Protein AF-A0A2N7VCA1-F1 (afdb_monomer)

InterPro domains:
  IPR002781 Transmembrane protein TauE-like, transmembrane domain [PF01925] (2-157)
  IPR051598 4-Toluene sulfonate uptake permease/Inactive protease-like domain-containing protein [PTHR43701] (15-161)

Structure (mmCIF, N/CA/C/O backbone):
data_AF-A0A2N7VCA1-F1
#
_entry.id   AF-A0A2N7VCA1-F1
#
loop_
_atom_site.group_PDB
_atom_site.id
_atom_site.type_symbol
_atom_site.label_atom_id
_atom_site.label_alt_id
_atom_site.label_comp_id
_atom_site.label_asym_id
_atom_site.label_entity_id
_atom_site.label_seq_id
_atom_site.pdbx_PDB_ins_code
_atom_site.Cartn_x
_atom_site.Cartn_y
_atom_site.Cartn_z
_atom_site.occupancy
_atom_site.B_iso_or_equiv
_atom_site.auth_seq_id
_atom_site.auth_comp_id
_atom_site.auth_asym_id
_atom_site.auth_atom_id
_atom_site.pdbx_PDB_model_num
ATOM 1 N N . GLY A 1 1 ? 11.027 -4.144 0.911 1.00 72.38 1 GLY A N 1
ATOM 2 C CA . GLY A 1 1 ? 10.748 -3.463 -0.365 1.00 72.38 1 GLY A CA 1
ATOM 3 C C . GLY A 1 1 ? 11.683 -3.977 -1.428 1.00 72.38 1 GLY A C 1
ATOM 4 O O . GLY A 1 1 ? 11.327 -4.922 -2.113 1.00 72.38 1 GLY A O 1
ATOM 5 N N . ALA A 1 2 ? 12.899 -3.428 -1.487 1.00 77.00 2 ALA A N 1
ATOM 6 C CA . ALA A 1 2 ? 13.927 -3.801 -2.465 1.00 77.00 2 ALA A CA 1
ATOM 7 C C . ALA A 1 2 ? 14.123 -5.321 -2.619 1.00 77.00 2 ALA A C 1
ATOM 9 O O . ALA A 1 2 ? 14.049 -5.820 -3.732 1.00 77.00 2 ALA A O 1
ATOM 10 N N . LEU A 1 3 ? 14.248 -6.066 -1.514 1.00 82.69 3 LEU A N 1
ATOM 11 C CA . LEU A 1 3 ? 14.367 -7.533 -1.550 1.00 82.69 3 LEU A CA 1
ATOM 12 C C . LEU A 1 3 ? 13.202 -8.225 -2.278 1.00 82.69 3 LEU A C 1
ATOM 14 O O . LEU A 1 3 ? 13.429 -9.149 -3.045 1.00 82.69 3 LEU A O 1
ATOM 18 N N . GLY A 1 4 ? 11.966 -7.764 -2.072 1.00 80.06 4 GLY A N 1
ATOM 19 C CA . GLY A 1 4 ? 10.796 -8.304 -2.767 1.00 80.06 4 GLY A CA 1
ATOM 20 C C . GLY A 1 4 ? 10.788 -7.971 -4.257 1.00 80.06 4 GLY A C 1
ATOM 21 O O . GLY A 1 4 ? 10.447 -8.824 -5.066 1.00 80.06 4 GLY A O 1
ATOM 22 N N . GLY A 1 5 ? 11.224 -6.761 -4.621 1.00 79.12 5 GLY A N 1
ATOM 23 C CA . GLY A 1 5 ? 11.362 -6.357 -6.023 1.00 79.12 5 GLY A CA 1
ATOM 24 C C . GLY A 1 5 ? 12.449 -7.148 -6.751 1.00 79.12 5 GLY A C 1
ATOM 25 O O . GLY A 1 5 ? 12.223 -7.634 -7.852 1.00 79.12 5 GLY A O 1
ATOM 26 N N . VAL A 1 6 ? 13.601 -7.361 -6.107 1.00 82.19 6 VAL A N 1
ATOM 27 C CA . VAL A 1 6 ? 14.662 -8.241 -6.626 1.00 82.19 6 VAL A CA 1
ATOM 28 C C . VAL A 1 6 ? 14.147 -9.671 -6.771 1.00 82.19 6 VAL A C 1
ATOM 30 O O . VAL A 1 6 ? 14.371 -10.296 -7.802 1.00 82.19 6 VAL A O 1
ATOM 33 N N . LEU A 1 7 ? 13.404 -10.179 -5.784 1.00 82.44 7 LEU A N 1
ATOM 34 C CA . LEU A 1 7 ? 12.819 -11.514 -5.855 1.00 82.44 7 LEU A CA 1
ATOM 35 C C . LEU A 1 7 ? 11.852 -11.646 -7.040 1.00 82.44 7 LEU A C 1
ATOM 37 O O . LEU A 1 7 ? 11.864 -12.678 -7.702 1.00 82.44 7 LEU A O 1
ATOM 41 N N . LEU A 1 8 ? 11.064 -10.611 -7.353 1.00 79.50 8 LEU A N 1
ATOM 42 C CA . LEU A 1 8 ? 10.207 -10.602 -8.541 1.00 79.50 8 LEU A CA 1
ATOM 43 C C . LEU A 1 8 ? 11.032 -10.657 -9.832 1.00 79.50 8 LEU A C 1
ATOM 45 O O . LEU A 1 8 ? 10.692 -11.435 -10.714 1.00 79.50 8 LEU A O 1
ATOM 49 N N . LEU A 1 9 ? 12.124 -9.892 -9.930 1.00 79.69 9 LEU A N 1
ATOM 50 C CA . LEU A 1 9 ? 12.990 -9.883 -11.119 1.00 79.69 9 LEU A CA 1
ATOM 51 C C . LEU 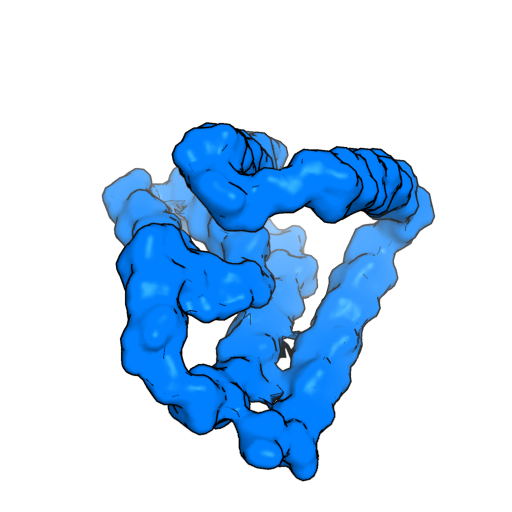A 1 9 ? 13.694 -11.225 -11.360 1.00 79.69 9 LEU A C 1
ATOM 53 O O . LEU A 1 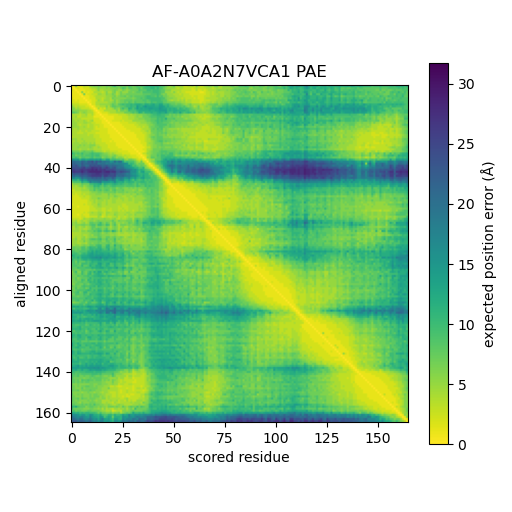9 ? 13.950 -11.588 -12.503 1.00 79.69 9 LEU A O 1
ATOM 57 N N . VAL A 1 10 ? 14.009 -11.956 -10.289 1.00 85.88 10 VAL A N 1
ATOM 58 C CA . VAL A 1 10 ? 14.659 -13.274 -10.361 1.00 85.88 10 VAL A CA 1
ATOM 59 C C . VAL A 1 10 ? 13.632 -14.408 -10.512 1.00 85.88 10 VAL A C 1
ATOM 61 O O . VAL A 1 10 ? 13.983 -15.503 -10.948 1.00 85.88 10 VAL A O 1
ATOM 64 N N . THR A 1 11 ? 12.355 -14.175 -10.185 1.00 84.00 11 THR A N 1
ATOM 65 C CA . THR A 1 11 ? 11.309 -15.198 -10.320 1.00 84.00 11 THR A CA 1
ATOM 66 C C . THR A 1 11 ? 10.912 -15.367 -11.792 1.00 84.00 11 THR A C 1
ATOM 68 O O . THR A 1 11 ? 10.490 -14.395 -12.419 1.00 84.00 11 THR A O 1
ATOM 71 N N . PRO A 1 12 ? 10.942 -16.593 -12.349 1.00 86.75 12 PRO A N 1
ATOM 72 C CA . PRO A 1 12 ? 10.435 -16.846 -13.694 1.00 86.75 12 PRO A CA 1
ATOM 73 C C . PRO A 1 12 ? 8.967 -16.429 -13.836 1.00 86.75 12 PRO A C 1
ATOM 75 O O . PRO A 1 12 ? 8.147 -16.708 -12.957 1.00 86.75 12 PRO A O 1
ATOM 78 N N . SER A 1 13 ? 8.608 -15.827 -14.971 1.00 79.62 13 SER A N 1
ATOM 79 C CA . SER A 1 13 ? 7.245 -15.344 -15.247 1.00 79.62 13 SER A CA 1
ATOM 80 C C . SER A 1 13 ? 6.170 -16.424 -15.066 1.00 79.62 13 SER A C 1
ATOM 82 O O . SER A 1 13 ? 5.093 -16.136 -14.550 1.00 79.62 13 SER A O 1
ATOM 84 N N . SER A 1 14 ? 6.479 -17.680 -15.396 1.00 79.06 14 SER A N 1
ATOM 85 C CA . SER A 1 14 ? 5.593 -18.837 -15.205 1.00 79.06 14 SER A CA 1
ATOM 86 C C . SER A 1 14 ? 5.345 -19.183 -13.732 1.00 79.06 14 SER A C 1
ATOM 88 O O . SER A 1 14 ? 4.235 -19.562 -13.356 1.00 79.06 14 SER A O 1
ATOM 90 N N . VAL A 1 15 ? 6.360 -19.032 -12.877 1.00 83.38 15 VAL A N 1
ATOM 91 C CA . VAL A 1 15 ? 6.244 -19.242 -11.426 1.00 83.38 15 VAL A CA 1
ATOM 92 C C . VAL A 1 15 ? 5.451 -18.098 -10.805 1.00 83.38 15 VAL A C 1
ATOM 94 O O . VAL A 1 15 ? 4.528 -18.347 -10.032 1.00 83.38 15 VAL A O 1
ATOM 97 N N . PHE A 1 16 ? 5.743 -16.855 -11.198 1.00 80.81 16 PHE A N 1
ATOM 98 C CA . PHE A 1 16 ? 4.980 -15.690 -10.761 1.00 80.81 16 PHE A CA 1
ATOM 99 C C . PHE A 1 16 ? 3.500 -15.826 -11.136 1.00 80.81 16 PHE A C 1
ATOM 101 O O . PHE A 1 16 ? 2.640 -15.717 -10.267 1.00 80.81 16 PHE A O 1
ATOM 108 N N . ALA A 1 17 ? 3.192 -16.169 -12.389 1.00 80.44 17 ALA A N 1
ATOM 109 C CA . ALA A 1 17 ? 1.820 -16.340 -12.856 1.00 80.44 17 ALA A CA 1
ATOM 110 C C . ALA A 1 17 ? 1.036 -17.402 -12.064 1.00 80.44 17 ALA A C 1
ATOM 112 O O . ALA A 1 17 ? -0.139 -17.195 -11.765 1.00 80.44 17 ALA A O 1
ATOM 113 N N . ARG A 1 18 ? 1.685 -18.500 -11.648 1.00 83.50 18 ARG A N 1
ATOM 114 C CA . ARG A 1 18 ? 1.074 -19.510 -10.760 1.00 83.50 18 ARG A CA 1
ATOM 115 C C . ARG A 1 18 ? 0.864 -19.011 -9.331 1.00 83.50 18 ARG A C 1
ATOM 117 O O . ARG A 1 18 ? -0.074 -19.452 -8.672 1.00 83.50 18 ARG A O 1
ATOM 124 N N . LEU A 1 19 ? 1.717 -18.110 -8.841 1.00 82.75 19 LEU A N 1
ATOM 125 C CA . LEU A 1 19 ? 1.614 -17.529 -7.499 1.00 82.75 19 LEU A CA 1
ATOM 126 C C . LEU A 1 19 ? 0.580 -16.401 -7.415 1.00 82.75 19 LEU A C 1
ATOM 128 O O . LEU A 1 19 ? -0.041 -16.228 -6.367 1.00 82.75 19 LEU A O 1
ATOM 132 N N . VAL A 1 20 ? 0.356 -15.654 -8.499 1.00 82.06 20 VAL A N 1
ATOM 133 C CA . VAL A 1 20 ? -0.581 -14.518 -8.548 1.00 82.06 20 VAL A CA 1
ATOM 134 C C . VAL A 1 20 ? -1.984 -14.864 -8.012 1.00 82.06 20 VAL A C 1
ATOM 136 O O . VAL A 1 20 ? -2.442 -14.129 -7.137 1.00 82.06 20 VAL A O 1
ATOM 139 N N . PRO A 1 21 ? -2.666 -15.958 -8.417 1.00 82.94 21 PRO A N 1
ATOM 140 C CA . PRO A 1 21 ? -3.981 -16.304 -7.867 1.00 82.94 21 PRO A CA 1
ATOM 141 C C . PRO A 1 21 ? -3.980 -16.445 -6.337 1.00 82.94 21 PRO A C 1
ATOM 143 O O . PRO A 1 21 ? -4.877 -15.931 -5.664 1.00 82.94 21 PRO A O 1
ATOM 146 N N . TRP A 1 22 ? -2.948 -17.088 -5.781 1.00 86.50 22 TRP A N 1
ATOM 147 C CA . TRP A 1 22 ? -2.779 -17.269 -4.337 1.00 86.50 22 TRP A CA 1
ATOM 148 C C . TRP A 1 22 ? -2.503 -15.949 -3.618 1.00 86.50 22 TRP A C 1
ATOM 150 O O . TRP A 1 22 ? -3.053 -15.703 -2.546 1.00 86.50 22 TRP A O 1
ATOM 160 N N . LEU A 1 23 ? -1.702 -15.071 -4.224 1.00 84.50 23 LEU A N 1
ATOM 161 C CA . LEU A 1 23 ? -1.401 -13.744 -3.687 1.00 84.50 23 LEU A CA 1
ATOM 162 C C . LEU A 1 23 ? -2.640 -12.839 -3.688 1.00 84.50 23 LEU A C 1
ATOM 164 O O . LEU A 1 23 ? -2.907 -12.169 -2.690 1.00 84.50 23 LEU A O 1
ATOM 168 N N . VAL A 1 24 ? -3.439 -12.862 -4.762 1.00 84.12 24 VAL A N 1
ATOM 169 C CA . VAL A 1 24 ? -4.716 -12.131 -4.840 1.00 84.12 24 VAL A CA 1
ATOM 170 C C . VAL A 1 24 ? -5.696 -12.661 -3.797 1.00 84.12 24 VAL A C 1
ATOM 172 O O . VAL A 1 24 ? -6.320 -11.865 -3.092 1.00 84.12 24 VAL A O 1
ATOM 175 N N . LEU A 1 25 ? -5.813 -13.986 -3.657 1.00 86.25 25 LEU A N 1
ATOM 176 C CA . LEU A 1 25 ? -6.673 -14.606 -2.649 1.00 86.25 25 LEU A CA 1
ATOM 177 C C . LEU A 1 25 ? -6.259 -14.180 -1.237 1.00 86.25 25 LEU A C 1
ATOM 179 O O . LEU A 1 25 ? -7.099 -13.724 -0.464 1.00 86.25 25 LEU A O 1
ATOM 183 N N . PHE A 1 26 ? -4.965 -14.268 -0.919 1.00 86.31 26 PHE A N 1
ATOM 184 C CA . PHE A 1 26 ? -4.424 -13.849 0.371 1.00 86.31 26 PHE A CA 1
ATOM 185 C C . PHE A 1 26 ? -4.707 -12.367 0.649 1.00 86.31 26 PHE A C 1
ATOM 187 O O . PHE A 1 26 ? -5.263 -12.026 1.695 1.00 86.31 26 PHE A O 1
ATOM 194 N N . ALA A 1 27 ? -4.399 -11.484 -0.306 1.00 81.50 27 ALA A N 1
ATOM 195 C CA . ALA A 1 27 ? -4.658 -10.052 -0.195 1.00 81.50 27 ALA A CA 1
ATOM 196 C C . ALA A 1 27 ? -6.147 -9.753 0.046 1.00 81.50 27 ALA A C 1
ATOM 198 O O . ALA A 1 27 ? -6.488 -8.935 0.903 1.00 81.50 27 ALA A O 1
ATOM 199 N N . THR A 1 28 ? -7.029 -10.437 -0.687 1.00 84.25 28 THR A N 1
ATOM 200 C CA . THR A 1 28 ? -8.485 -10.275 -0.598 1.00 84.25 28 THR A CA 1
ATOM 201 C C . THR A 1 28 ? -9.017 -10.769 0.742 1.00 84.25 28 THR A C 1
ATOM 203 O O . THR A 1 28 ? -9.790 -10.062 1.386 1.00 84.25 28 THR A O 1
ATOM 206 N N . ALA A 1 29 ? -8.568 -11.938 1.202 1.00 86.12 29 ALA A N 1
ATOM 207 C CA . ALA A 1 29 ? -8.967 -12.514 2.482 1.00 86.12 29 ALA A CA 1
ATOM 208 C C . ALA A 1 29 ? -8.550 -11.616 3.654 1.00 86.12 29 ALA A C 1
ATOM 210 O O . ALA A 1 29 ? -9.375 -11.279 4.505 1.00 86.12 29 ALA A O 1
ATOM 211 N N . VAL A 1 30 ? -7.297 -11.152 3.662 1.00 80.31 30 VAL A N 1
ATOM 212 C CA . VAL A 1 30 ? -6.798 -10.220 4.681 1.00 80.31 30 VAL A CA 1
ATOM 213 C C . VAL A 1 30 ? -7.567 -8.902 4.646 1.00 80.31 30 VAL A C 1
ATOM 215 O O . VAL A 1 30 ? -7.941 -8.376 5.698 1.00 80.31 30 VAL A O 1
ATOM 218 N N . PHE A 1 31 ? -7.824 -8.356 3.455 1.00 79.56 31 PHE A N 1
ATOM 219 C CA . PHE A 1 31 ? -8.584 -7.119 3.315 1.00 79.56 31 PHE A CA 1
ATOM 220 C C . PHE A 1 31 ? -10.019 -7.265 3.833 1.00 79.56 31 PHE A C 1
ATOM 222 O O . PHE A 1 31 ? -10.484 -6.405 4.587 1.00 79.56 31 PHE A O 1
ATOM 229 N N . ALA A 1 32 ? -10.707 -8.348 3.466 1.00 82.69 32 ALA A N 1
ATOM 230 C CA . ALA A 1 32 ? -12.056 -8.644 3.929 1.00 82.69 32 ALA A CA 1
ATOM 231 C C . ALA A 1 32 ? -12.084 -8.787 5.458 1.00 82.69 32 ALA A C 1
ATOM 233 O O . ALA A 1 32 ? -12.881 -8.129 6.130 1.00 82.69 32 ALA A O 1
ATOM 234 N N . TRP A 1 33 ? -11.150 -9.555 6.022 1.00 81.31 33 TRP A N 1
ATOM 235 C CA . TRP A 1 33 ? -11.027 -9.737 7.466 1.00 81.31 33 TRP A CA 1
ATOM 236 C C . TRP A 1 33 ? -10.786 -8.412 8.202 1.00 81.31 33 TRP A C 1
ATOM 238 O O . TRP A 1 33 ? -11.512 -8.058 9.134 1.00 81.31 33 TRP A O 1
ATOM 248 N N . GLY A 1 34 ? -9.803 -7.626 7.756 1.00 71.06 34 GLY A N 1
ATOM 249 C CA . GLY A 1 34 ? -9.486 -6.325 8.347 1.00 71.06 34 GLY A CA 1
ATOM 250 C C . GLY A 1 34 ? -10.630 -5.313 8.226 1.00 71.06 34 GLY A C 1
ATOM 251 O O . GLY A 1 34 ? -10.830 -4.493 9.123 1.00 71.06 34 GLY A O 1
ATOM 252 N N . SER A 1 35 ? -11.404 -5.388 7.142 1.00 71.94 35 SER A N 1
ATOM 253 C CA . SER A 1 35 ? -12.517 -4.479 6.875 1.00 71.94 35 SER A CA 1
ATOM 254 C C . SER A 1 35 ? -13.770 -4.819 7.678 1.00 71.94 35 SER A C 1
ATOM 256 O O . SER A 1 35 ? -14.402 -3.912 8.217 1.00 71.94 35 SER A O 1
ATOM 258 N N . PHE A 1 36 ? -14.154 -6.089 7.769 1.00 74.31 36 PHE A N 1
ATOM 259 C CA . PHE A 1 36 ? -15.438 -6.470 8.364 1.00 74.31 36 PHE A CA 1
ATOM 260 C C . PHE A 1 36 ? -15.314 -6.977 9.802 1.00 74.31 36 PHE A C 1
ATOM 262 O O . PHE A 1 36 ? -16.164 -6.650 10.622 1.00 74.31 36 PHE A O 1
ATOM 269 N N . VAL A 1 37 ? -14.243 -7.703 10.135 1.00 68.06 37 VAL A N 1
ATOM 270 C CA . VAL A 1 37 ? -14.067 -8.318 11.462 1.00 68.06 37 VAL A CA 1
ATOM 271 C C . VAL A 1 37 ? -13.329 -7.365 12.396 1.00 68.06 37 VAL A C 1
ATOM 273 O O . VAL A 1 37 ? -13.817 -6.988 13.458 1.00 68.06 37 VAL A O 1
ATOM 276 N N . ARG A 1 38 ? -12.160 -6.881 11.970 1.00 61.59 38 ARG A N 1
ATOM 277 C CA . ARG A 1 38 ? -11.269 -6.111 12.849 1.00 61.59 38 ARG A CA 1
ATOM 278 C C . ARG A 1 38 ? -11.687 -4.656 13.061 1.00 61.59 38 ARG A C 1
ATOM 280 O O . ARG A 1 38 ? -11.097 -3.966 13.878 1.00 61.59 38 ARG A O 1
ATOM 287 N N . ARG A 1 39 ? -12.691 -4.163 12.332 1.00 56.41 39 ARG A N 1
ATOM 288 C CA . ARG A 1 39 ? -13.298 -2.856 12.623 1.00 56.41 39 ARG A CA 1
ATOM 289 C C . ARG A 1 39 ? -14.406 -2.937 13.675 1.00 56.41 39 ARG A C 1
ATOM 291 O O . ARG A 1 39 ? -14.756 -1.909 14.237 1.00 56.41 39 ARG A O 1
ATOM 298 N N . ALA A 1 40 ? -14.925 -4.138 13.948 1.00 48.91 40 ALA A N 1
ATOM 299 C CA . ALA A 1 40 ? -15.844 -4.389 15.057 1.00 48.91 40 ALA A CA 1
ATOM 300 C C . ALA A 1 40 ? -15.100 -4.600 16.388 1.00 48.91 40 ALA A C 1
ATOM 302 O O . ALA A 1 40 ? -15.641 -4.312 17.449 1.00 48.91 40 ALA A O 1
ATOM 303 N N . GLN A 1 41 ? -13.846 -5.059 16.331 1.00 50.44 41 GLN A N 1
ATOM 304 C CA . GLN A 1 41 ? -12.956 -5.170 17.483 1.00 50.44 41 GLN A CA 1
ATOM 305 C C . GLN A 1 41 ? -11.799 -4.180 17.341 1.00 50.44 41 GLN A C 1
ATOM 307 O O . GLN A 1 41 ? -10.812 -4.472 16.668 1.00 50.44 41 GLN A O 1
ATOM 312 N N . GLU 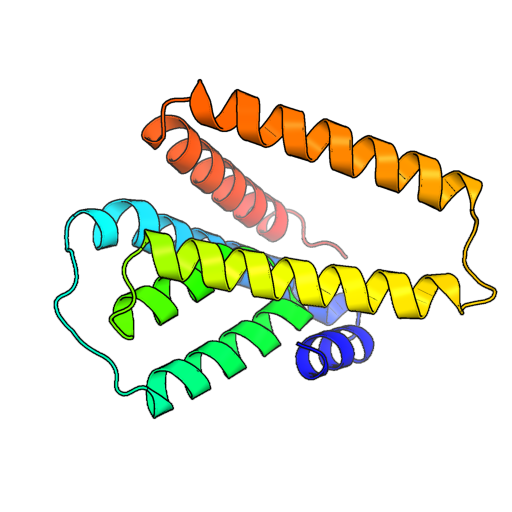A 1 42 ? -11.884 -3.025 18.004 1.00 54.69 42 GLU A N 1
ATOM 313 C CA . GLU A 1 42 ? -10.684 -2.259 18.355 1.00 54.69 42 GLU A CA 1
ATOM 314 C C . GLU A 1 42 ? -9.799 -3.162 19.227 1.00 54.69 42 GLU A C 1
ATOM 316 O O . GLU A 1 42 ? -10.005 -3.310 20.432 1.00 54.69 42 GLU A O 1
ATOM 321 N N . ALA A 1 43 ? -8.883 -3.885 18.584 1.00 52.59 43 ALA A N 1
ATOM 322 C CA . ALA A 1 43 ? -8.064 -4.889 19.235 1.00 52.59 43 ALA A CA 1
ATOM 323 C C . ALA A 1 43 ? -7.100 -4.200 20.207 1.00 52.59 43 ALA A C 1
ATOM 325 O O . ALA A 1 43 ? -6.107 -3.604 19.798 1.00 52.59 43 ALA A O 1
ATOM 326 N N . LYS A 1 44 ? -7.394 -4.320 21.506 1.00 53.78 44 LYS A N 1
ATOM 327 C CA . LYS A 1 44 ? -6.589 -3.846 22.647 1.00 53.78 44 LYS A CA 1
ATOM 328 C C . LYS A 1 44 ? -5.274 -4.625 22.844 1.00 53.78 44 LYS A C 1
ATOM 330 O O . LYS A 1 44 ? -4.716 -4.642 23.936 1.00 53.78 44 LYS A O 1
ATOM 335 N N . THR A 1 45 ? -4.789 -5.319 21.818 1.00 57.50 45 THR A N 1
ATOM 336 C CA . THR A 1 45 ? -3.545 -6.091 21.867 1.00 57.50 45 THR A CA 1
ATOM 337 C C . THR A 1 45 ? -2.415 -5.252 21.295 1.00 57.50 45 THR A C 1
ATOM 339 O O . THR A 1 45 ? -2.334 -5.067 20.081 1.00 57.50 45 THR A O 1
ATOM 342 N N . HIS A 1 46 ? -1.554 -4.753 22.178 1.00 65.19 46 HIS A N 1
ATOM 343 C CA . HIS A 1 46 ? -0.363 -3.998 21.812 1.00 65.19 46 HIS A CA 1
ATOM 344 C C . HIS A 1 46 ? 0.781 -4.965 21.487 1.00 65.19 46 HIS A C 1
ATOM 346 O O . HIS A 1 46 ? 1.276 -5.679 22.357 1.00 65.19 46 HIS A O 1
ATOM 352 N N . LEU A 1 47 ? 1.204 -4.997 20.225 1.00 68.75 47 LEU A N 1
ATOM 353 C CA . LEU A 1 47 ? 2.458 -5.626 19.822 1.00 68.75 47 LEU A CA 1
ATOM 354 C C . LEU A 1 47 ? 3.632 -4.772 20.311 1.00 68.75 47 LEU A C 1
ATOM 356 O O . LEU A 1 47 ? 3.594 -3.545 20.228 1.00 68.75 47 LEU A O 1
ATOM 360 N N . SER A 1 48 ? 4.705 -5.426 20.756 1.00 80.12 48 SER A N 1
ATOM 361 C CA . SER A 1 48 ? 5.970 -4.739 21.031 1.00 80.12 48 S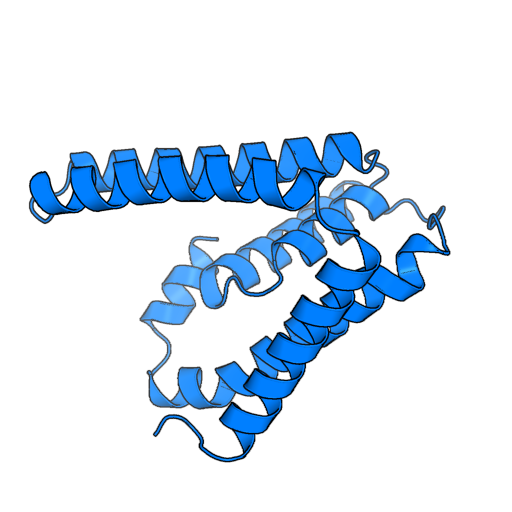ER A CA 1
ATOM 362 C C . SER A 1 48 ? 6.492 -4.044 19.757 1.00 80.12 48 SER A C 1
ATOM 364 O O . SER A 1 48 ? 6.386 -4.629 18.671 1.00 80.12 48 SER A O 1
ATOM 366 N N . PRO A 1 49 ? 7.103 -2.843 19.853 1.00 77.94 49 PRO A N 1
ATOM 367 C CA . PRO A 1 49 ? 7.657 -2.120 18.705 1.00 77.94 49 PRO A CA 1
ATOM 368 C C . PRO A 1 49 ? 8.615 -2.953 17.843 1.00 77.94 49 PRO A C 1
ATOM 370 O O . PRO A 1 49 ? 8.610 -2.823 16.621 1.00 77.94 49 PRO A O 1
ATOM 373 N N . ALA A 1 50 ? 9.390 -3.854 18.456 1.00 83.12 50 ALA A N 1
ATOM 374 C CA . ALA A 1 50 ? 10.299 -4.748 17.738 1.00 83.12 50 ALA A CA 1
ATOM 375 C C . ALA A 1 50 ? 9.545 -5.752 16.849 1.00 83.12 50 ALA A C 1
ATOM 377 O O . ALA A 1 50 ? 9.902 -5.961 15.690 1.00 83.12 50 ALA A O 1
ATOM 378 N N . VAL A 1 51 ? 8.452 -6.325 17.364 1.00 84.50 51 VAL A N 1
ATOM 379 C CA . VAL A 1 51 ? 7.594 -7.247 16.606 1.00 84.50 51 VAL A CA 1
ATOM 380 C C . VAL A 1 51 ? 6.869 -6.494 15.495 1.00 84.50 51 VAL A C 1
ATOM 382 O O . VAL A 1 51 ? 6.805 -6.973 14.368 1.00 84.50 51 VAL A O 1
ATOM 385 N N . ALA A 1 52 ? 6.382 -5.284 15.774 1.00 80.62 52 ALA A N 1
ATOM 386 C CA . ALA A 1 52 ? 5.756 -4.434 14.768 1.00 80.62 52 ALA A CA 1
ATOM 387 C C . ALA A 1 52 ? 6.721 -4.067 13.629 1.00 80.62 52 ALA A C 1
ATOM 389 O O . ALA A 1 52 ? 6.341 -4.151 12.463 1.00 80.62 52 ALA A O 1
ATOM 390 N N . ALA A 1 53 ? 7.971 -3.715 13.946 1.00 82.38 53 ALA A N 1
ATOM 391 C CA . ALA A 1 53 ? 9.004 -3.426 12.955 1.00 82.38 53 ALA A CA 1
ATOM 392 C C . ALA A 1 53 ? 9.335 -4.658 12.101 1.00 82.38 53 ALA A C 1
ATOM 394 O O . ALA A 1 53 ? 9.424 -4.552 10.878 1.00 82.38 53 ALA A O 1
ATOM 395 N N . PHE A 1 54 ? 9.445 -5.834 12.723 1.00 87.62 54 PHE A N 1
ATOM 396 C CA . PHE A 1 54 ? 9.671 -7.091 12.013 1.00 87.62 54 PHE A CA 1
ATOM 397 C C . PHE A 1 54 ? 8.503 -7.453 11.082 1.00 87.62 54 PHE A C 1
ATOM 399 O O . PHE A 1 54 ? 8.706 -7.755 9.907 1.00 87.62 54 PHE A O 1
ATOM 406 N N . VAL A 1 55 ? 7.262 -7.343 11.562 1.00 86.19 55 VAL A N 1
ATOM 407 C CA . VAL A 1 55 ? 6.061 -7.560 10.741 1.00 86.19 55 VAL A CA 1
ATOM 408 C C . VAL A 1 55 ? 6.009 -6.555 9.588 1.00 86.19 55 VAL A C 1
ATOM 410 O O . VAL A 1 55 ? 5.759 -6.939 8.448 1.00 86.19 55 VAL A O 1
ATOM 413 N N . GLN A 1 56 ? 6.314 -5.281 9.842 1.00 84.69 56 GLN A N 1
ATOM 414 C CA . GLN A 1 56 ? 6.365 -4.249 8.808 1.00 84.69 56 GLN A CA 1
ATOM 415 C C . GLN A 1 56 ? 7.461 -4.524 7.768 1.00 84.69 56 GLN A C 1
ATOM 417 O O . GLN A 1 56 ? 7.256 -4.272 6.579 1.00 84.69 56 GLN A O 1
ATOM 422 N N . PHE A 1 57 ? 8.600 -5.081 8.184 1.00 85.88 57 PHE A N 1
ATOM 423 C CA . PHE A 1 57 ? 9.663 -5.519 7.285 1.00 85.88 57 PHE A CA 1
ATOM 424 C C . PHE A 1 57 ? 9.191 -6.645 6.352 1.00 85.88 57 PHE A C 1
ATOM 426 O O . PHE A 1 57 ? 9.366 -6.539 5.135 1.00 85.88 57 PHE A O 1
ATOM 433 N N . LEU A 1 58 ? 8.509 -7.667 6.883 1.00 87.31 58 LEU A N 1
ATOM 434 C CA . LEU A 1 58 ? 7.917 -8.741 6.074 1.00 87.31 58 LEU A CA 1
ATOM 435 C C . LEU A 1 58 ? 6.853 -8.209 5.103 1.00 87.31 58 LEU A C 1
ATOM 437 O O . LEU A 1 58 ? 6.875 -8.540 3.916 1.00 87.31 58 LEU A O 1
ATOM 441 N N . ILE A 1 59 ? 5.974 -7.318 5.574 1.00 85.50 59 ILE A N 1
ATOM 442 C CA . ILE A 1 59 ? 4.970 -6.648 4.734 1.00 85.50 59 ILE A CA 1
ATOM 443 C C . 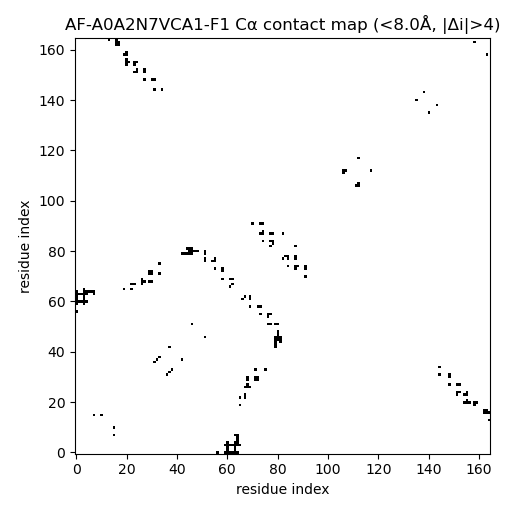ILE A 1 59 ? 5.649 -5.853 3.616 1.00 85.50 59 ILE A C 1
ATOM 445 O O . ILE A 1 59 ? 5.173 -5.860 2.483 1.00 85.50 59 ILE A O 1
ATOM 449 N N . ALA A 1 60 ? 6.780 -5.201 3.890 1.00 84.50 60 ALA A N 1
ATOM 450 C CA . ALA A 1 60 ? 7.530 -4.473 2.878 1.00 84.50 60 ALA A CA 1
ATOM 451 C C . ALA A 1 60 ? 8.191 -5.403 1.844 1.00 84.50 60 ALA A C 1
ATOM 453 O O . ALA A 1 60 ? 8.369 -4.984 0.700 1.00 84.50 60 ALA A O 1
ATOM 454 N N . ILE A 1 61 ? 8.610 -6.622 2.205 1.00 84.50 61 ILE A N 1
ATOM 455 C CA . ILE A 1 61 ? 9.101 -7.624 1.237 1.00 84.50 61 ILE A CA 1
ATOM 456 C C . ILE A 1 61 ? 7.946 -8.082 0.346 1.00 84.50 61 ILE A C 1
ATOM 458 O O . ILE A 1 61 ? 8.036 -7.936 -0.869 1.00 84.50 61 ILE A O 1
ATOM 462 N N . TYR A 1 62 ? 6.837 -8.525 0.940 1.00 85.38 62 TYR A N 1
ATOM 463 C CA . TYR A 1 62 ? 5.615 -8.883 0.210 1.00 85.38 62 TYR A CA 1
ATOM 464 C C . TYR A 1 62 ? 5.146 -7.750 -0.719 1.00 85.38 62 TYR A C 1
ATOM 466 O O . TYR A 1 62 ? 4.810 -7.963 -1.881 1.00 85.38 62 TYR A O 1
ATOM 474 N N . GLY A 1 63 ? 5.195 -6.517 -0.220 1.00 82.44 63 GLY A N 1
ATOM 475 C CA . GLY A 1 63 ? 4.874 -5.305 -0.954 1.00 82.44 63 GLY A CA 1
ATOM 476 C C . GLY A 1 63 ? 5.742 -5.055 -2.176 1.00 82.44 63 GLY A C 1
ATOM 477 O O . GLY A 1 63 ? 5.232 -4.627 -3.203 1.00 82.44 63 GLY A O 1
ATOM 478 N N . GLY A 1 64 ? 7.041 -5.328 -2.059 1.00 79.00 64 GLY A N 1
ATOM 479 C CA . GLY A 1 64 ? 7.969 -5.231 -3.183 1.00 79.00 64 GLY A CA 1
ATOM 480 C C . GLY A 1 64 ? 7.784 -6.342 -4.215 1.00 79.00 64 GLY A C 1
ATOM 481 O O . GLY A 1 64 ? 8.103 -6.125 -5.375 1.00 79.00 64 GLY A O 1
ATOM 482 N N . TYR A 1 65 ? 7.276 -7.506 -3.799 1.00 81.38 65 TYR A N 1
ATOM 483 C CA . TYR A 1 65 ? 7.046 -8.651 -4.680 1.00 81.38 65 TYR A CA 1
ATOM 484 C C . TYR A 1 65 ? 5.694 -8.591 -5.406 1.00 81.38 65 TYR A C 1
ATOM 486 O O . TYR A 1 65 ? 5.629 -8.840 -6.597 1.00 81.38 65 TYR A O 1
ATOM 494 N N . PHE A 1 66 ? 4.599 -8.273 -4.711 1.00 80.56 66 PHE A N 1
ATOM 495 C CA . PHE A 1 66 ? 3.246 -8.312 -5.287 1.00 80.56 66 PHE A CA 1
ATOM 496 C C . PHE A 1 66 ? 2.479 -6.995 -5.144 1.00 80.56 66 PHE A C 1
ATOM 498 O O . PHE A 1 66 ? 1.712 -6.616 -6.024 1.00 80.56 66 PHE A O 1
ATOM 505 N N . GLY A 1 67 ? 2.639 -6.29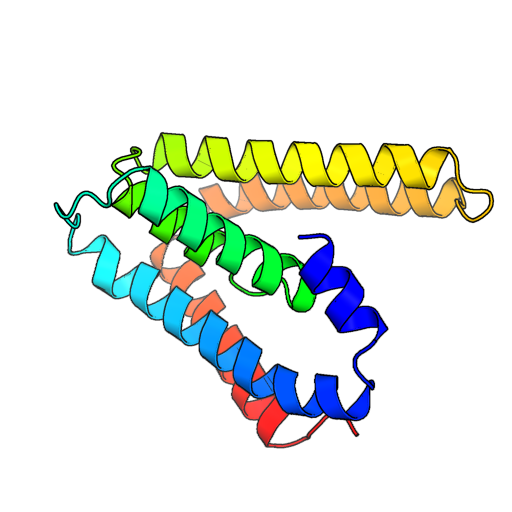6 -4.018 1.00 73.44 67 GLY A N 1
ATOM 506 C CA . GLY A 1 67 ? 2.010 -4.990 -3.771 1.00 73.44 67 GLY A CA 1
ATOM 507 C C . GLY A 1 67 ? 0.495 -5.006 -3.495 1.00 73.44 67 GLY A C 1
ATOM 508 O O . GLY A 1 67 ? -0.015 -4.082 -2.858 1.00 73.44 67 GLY A O 1
ATOM 509 N N . GLY A 1 68 ? -0.242 -6.050 -3.890 1.00 75.38 68 GLY A N 1
ATOM 510 C CA . GLY A 1 68 ? -1.693 -6.142 -3.690 1.00 75.38 68 GLY A CA 1
ATOM 511 C C . GLY A 1 68 ? -2.106 -6.248 -2.217 1.00 75.38 68 GLY A C 1
ATOM 512 O O . GLY A 1 68 ? -1.558 -7.042 -1.454 1.00 75.38 68 GLY A O 1
ATOM 513 N N . GLY A 1 69 ? -3.073 -5.430 -1.785 1.00 72.38 69 GLY A N 1
ATOM 514 C CA . GLY A 1 69 ? -3.588 -5.431 -0.405 1.00 72.38 69 GLY A CA 1
ATOM 515 C C . GLY A 1 69 ? -2.604 -4.936 0.668 1.00 72.38 69 GLY A C 1
ATOM 516 O O . GLY A 1 69 ? -2.960 -4.892 1.847 1.00 72.38 69 GLY A O 1
ATOM 517 N N . ILE A 1 70 ? -1.394 -4.502 0.284 1.00 80.31 70 ILE A N 1
ATOM 518 C CA . ILE A 1 70 ? -0.326 -4.103 1.215 1.00 80.31 70 ILE A CA 1
ATOM 519 C C . ILE A 1 70 ? -0.759 -2.983 2.166 1.00 80.31 70 ILE A C 1
ATOM 521 O O . ILE A 1 70 ? -0.383 -2.966 3.335 1.00 80.31 70 ILE A O 1
ATOM 525 N N . GLY A 1 71 ? -1.607 -2.065 1.695 1.00 75.81 71 GLY A N 1
ATOM 526 C CA . GLY A 1 71 ? -2.077 -0.955 2.514 1.00 75.81 71 GLY A CA 1
ATOM 527 C C . GLY A 1 71 ? -2.868 -1.421 3.734 1.00 75.81 71 GLY A C 1
ATOM 528 O O . GLY A 1 71 ? -2.722 -0.841 4.805 1.00 75.81 71 GLY A O 1
ATOM 529 N N . PHE A 1 72 ? -3.640 -2.501 3.605 1.00 72.31 72 PHE A N 1
ATOM 530 C CA . PHE A 1 72 ? -4.396 -3.075 4.716 1.00 72.31 72 PHE A CA 1
ATOM 531 C C . PHE A 1 72 ? -3.503 -3.829 5.682 1.00 72.31 72 PHE A C 1
ATOM 533 O O . PHE A 1 72 ? -3.690 -3.693 6.884 1.00 72.31 72 PHE A O 1
ATOM 540 N N . LEU A 1 73 ? -2.496 -4.539 5.173 1.00 78.69 73 LEU A N 1
ATOM 541 C CA . LEU A 1 73 ? -1.471 -5.181 5.993 1.00 78.69 73 LEU A CA 1
ATOM 542 C C . LEU A 1 73 ? -0.686 -4.151 6.822 1.00 78.69 73 LEU A C 1
ATOM 544 O O . LEU A 1 73 ? -0.553 -4.316 8.031 1.00 78.69 73 LEU A O 1
ATOM 548 N N . MET A 1 74 ? -0.234 -3.054 6.203 1.00 79.75 74 MET A N 1
ATOM 549 C CA . MET A 1 74 ? 0.485 -1.975 6.896 1.00 79.75 74 MET A CA 1
ATOM 550 C C . MET A 1 74 ? -0.393 -1.305 7.953 1.00 79.75 74 MET A C 1
ATOM 552 O O . MET A 1 74 ? 0.028 -1.140 9.094 1.00 79.75 74 MET A O 1
ATOM 556 N N . MET A 1 75 ? -1.632 -0.948 7.596 1.00 74.19 75 MET A N 1
ATOM 557 C CA . MET A 1 75 ? -2.591 -0.411 8.564 1.00 74.19 75 MET A CA 1
ATOM 558 C C . MET A 1 75 ? -2.830 -1.408 9.691 1.00 74.19 75 MET A C 1
ATOM 560 O O . MET A 1 75 ? -2.913 -1.011 10.849 1.00 74.19 75 MET A O 1
ATOM 564 N N . ALA A 1 76 ? -2.890 -2.700 9.367 1.00 73.06 76 ALA A N 1
ATOM 565 C CA . ALA A 1 76 ? -3.112 -3.742 10.340 1.00 73.06 76 ALA A CA 1
ATOM 566 C C . ALA A 1 76 ? -1.997 -3.846 11.371 1.00 73.06 76 ALA A C 1
ATOM 568 O O . ALA A 1 76 ? -2.287 -3.817 12.571 1.00 73.06 76 ALA A O 1
ATOM 569 N N . ALA A 1 77 ? -0.755 -3.925 10.907 1.00 76.00 77 ALA A N 1
ATOM 570 C CA . ALA A 1 77 ? 0.423 -3.990 11.752 1.00 76.00 77 ALA A CA 1
ATOM 571 C C . ALA A 1 77 ? 0.581 -2.725 12.606 1.00 76.00 77 ALA A C 1
ATOM 573 O O . ALA A 1 77 ? 0.749 -2.827 13.818 1.00 76.00 77 ALA A O 1
ATOM 574 N N . LEU A 1 78 ? 0.446 -1.537 12.006 1.00 75.25 78 LEU A N 1
ATOM 575 C CA . LEU A 1 78 ? 0.642 -0.263 12.705 1.00 75.25 78 LEU A CA 1
ATOM 576 C C . LEU A 1 78 ? -0.410 -0.023 13.796 1.00 75.25 78 LEU A C 1
ATOM 578 O O . LEU A 1 78 ? -0.062 0.415 14.888 1.00 75.25 78 LEU A O 1
ATOM 582 N N . THR A 1 79 ? -1.681 -0.362 13.556 1.00 71.25 79 THR A N 1
ATOM 583 C CA . THR A 1 79 ? -2.706 -0.249 14.608 1.00 71.25 79 THR A CA 1
ATOM 584 C C . THR A 1 79 ? -2.495 -1.258 15.735 1.00 71.25 79 THR A C 1
ATOM 586 O O . THR A 1 79 ? -2.724 -0.930 16.891 1.00 71.25 79 THR A O 1
ATOM 589 N N . MET A 1 80 ? -2.029 -2.477 15.424 1.00 72.44 80 MET A N 1
ATOM 590 C CA . MET A 1 80 ? -1.697 -3.474 16.455 1.00 72.44 80 MET A CA 1
ATOM 591 C C . MET A 1 80 ? -0.441 -3.084 17.242 1.00 72.44 80 MET A C 1
ATOM 593 O O . MET A 1 80 ? -0.293 -3.466 18.393 1.00 72.44 80 MET A O 1
ATOM 597 N N . ALA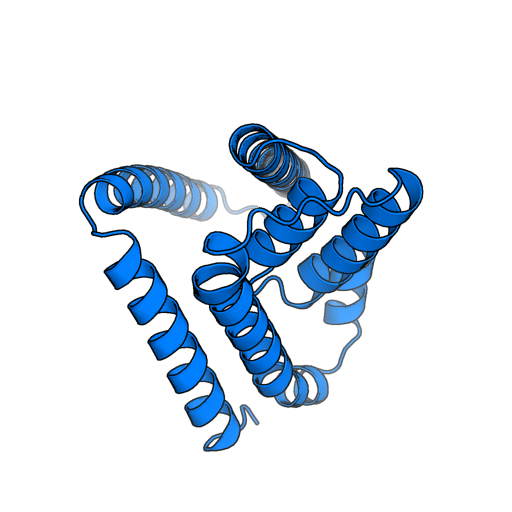 A 1 81 ? 0.443 -2.276 16.659 1.00 72.88 81 ALA A N 1
ATOM 598 C CA . ALA A 1 81 ? 1.567 -1.656 17.356 1.00 72.88 81 ALA A CA 1
ATOM 599 C C . ALA A 1 81 ? 1.147 -0.491 18.277 1.00 72.88 81 ALA A C 1
ATOM 601 O O . ALA A 1 81 ? 1.998 0.165 18.870 1.00 72.88 81 ALA A O 1
ATOM 602 N N . GLY A 1 82 ? -0.155 -0.204 18.386 1.00 69.75 82 GLY A N 1
ATOM 603 C CA . GLY A 1 82 ? -0.696 0.861 19.226 1.00 69.75 82 GLY A CA 1
ATOM 604 C C . GLY A 1 82 ? -0.777 2.233 18.555 1.00 69.75 82 GLY A C 1
ATOM 605 O O . GLY A 1 82 ? -1.144 3.194 19.229 1.00 69.75 82 GLY A O 1
ATOM 606 N N . LEU A 1 83 ? -0.476 2.366 17.253 1.00 71.50 83 LEU A N 1
ATOM 607 C CA . LEU A 1 83 ? -0.710 3.638 16.567 1.00 71.50 83 LEU A CA 1
ATOM 608 C C . LEU A 1 83 ? -2.212 3.855 16.335 1.00 71.50 83 LEU A C 1
ATOM 610 O O . LEU A 1 83 ? -2.880 2.978 15.779 1.00 71.50 83 LEU A O 1
ATOM 614 N N . PRO A 1 84 ? -2.744 5.054 16.638 1.00 74.75 84 PRO A N 1
ATOM 615 C CA . PRO A 1 84 ? -4.087 5.430 16.219 1.00 74.75 84 PRO A CA 1
ATOM 616 C C . PRO A 1 84 ? -4.250 5.238 14.709 1.00 74.75 84 PRO A C 1
ATOM 618 O O . PRO A 1 84 ? -3.343 5.568 13.943 1.00 74.75 84 PRO A O 1
ATOM 621 N N . THR A 1 85 ? -5.415 4.778 14.250 1.00 69.19 85 THR A N 1
ATOM 622 C CA . THR A 1 85 ? -5.694 4.519 12.823 1.00 69.19 85 THR A CA 1
ATOM 623 C C . THR A 1 85 ? -5.356 5.716 11.929 1.00 69.19 85 THR A C 1
ATOM 625 O O . THR A 1 85 ? -4.829 5.553 10.830 1.00 69.19 85 THR A O 1
ATOM 628 N N . ARG A 1 86 ? -5.582 6.943 12.416 1.00 70.06 86 ARG A N 1
ATOM 629 C CA . ARG A 1 86 ? -5.192 8.175 11.716 1.00 70.06 86 ARG A CA 1
ATOM 630 C C . ARG A 1 86 ? -3.674 8.284 11.529 1.00 70.06 86 ARG A C 1
ATOM 632 O O . ARG A 1 86 ? -3.220 8.608 10.434 1.00 70.06 86 ARG A O 1
ATOM 639 N N . ASN A 1 87 ? -2.905 7.976 12.570 1.00 70.69 87 ASN A N 1
ATOM 640 C CA . ASN A 1 87 ? -1.444 8.032 12.555 1.00 70.69 87 ASN A CA 1
ATOM 641 C C . ASN A 1 87 ? -0.875 6.902 11.694 1.00 70.69 87 ASN A C 1
ATOM 643 O O . ASN A 1 87 ? -0.020 7.161 10.858 1.00 70.69 87 ASN A O 1
ATOM 647 N N . ALA A 1 88 ? -1.416 5.686 11.806 1.00 71.00 88 ALA A N 1
ATOM 648 C CA . ALA A 1 88 ? -1.063 4.567 10.933 1.00 71.00 88 ALA A CA 1
ATOM 649 C C . ALA A 1 88 ? -1.267 4.915 9.446 1.00 71.00 88 ALA A C 1
ATOM 651 O O . ALA A 1 88 ? -0.399 4.647 8.612 1.00 71.00 88 ALA A O 1
ATOM 652 N N . GLY A 1 89 ? -2.381 5.581 9.119 1.00 73.62 89 GLY A N 1
ATOM 653 C CA . GLY A 1 89 ? -2.671 6.058 7.766 1.00 73.62 89 GLY A CA 1
ATOM 654 C C . GLY A 1 89 ? -1.687 7.121 7.285 1.00 73.62 89 GLY A C 1
ATOM 655 O O . GLY A 1 89 ? -1.200 7.039 6.155 1.00 73.62 89 GLY A O 1
ATOM 656 N N . ALA A 1 90 ? -1.350 8.081 8.147 1.00 76.50 90 ALA A N 1
ATOM 657 C CA . ALA A 1 90 ? -0.349 9.102 7.853 1.00 76.50 90 ALA A CA 1
ATOM 658 C C . ALA A 1 90 ? 1.037 8.482 7.614 1.00 76.50 90 ALA A C 1
ATOM 660 O O . ALA A 1 90 ? 1.655 8.765 6.591 1.00 76.50 90 ALA A O 1
ATOM 661 N N . THR A 1 91 ? 1.487 7.569 8.482 1.00 76.62 91 THR A N 1
ATOM 662 C CA . THR A 1 91 ? 2.766 6.855 8.338 1.00 76.62 91 THR A CA 1
ATOM 663 C C . THR A 1 91 ? 2.807 6.031 7.053 1.00 76.62 91 THR A C 1
ATOM 665 O O . THR A 1 91 ? 3.786 6.101 6.314 1.00 76.62 91 THR A O 1
ATOM 668 N N . LYS A 1 92 ? 1.733 5.298 6.727 1.00 79.06 92 LYS A N 1
ATOM 669 C CA . LYS A 1 92 ? 1.625 4.551 5.464 1.00 79.06 92 LYS A CA 1
ATOM 670 C C . LYS A 1 92 ? 1.802 5.469 4.254 1.00 79.06 92 LYS A C 1
ATOM 672 O O . LYS A 1 92 ? 2.533 5.133 3.327 1.00 79.06 92 LYS A O 1
ATOM 677 N N . ASN A 1 93 ? 1.110 6.606 4.245 1.00 81.25 93 ASN A N 1
ATOM 678 C CA . ASN A 1 93 ? 1.160 7.544 3.127 1.00 81.25 93 ASN A CA 1
ATOM 679 C C . ASN A 1 93 ? 2.512 8.257 3.034 1.00 81.25 93 ASN A C 1
ATOM 681 O O . ASN A 1 93 ? 3.004 8.447 1.928 1.00 81.25 93 ASN A O 1
ATOM 685 N N . ALA A 1 94 ? 3.139 8.584 4.166 1.00 81.75 94 ALA A N 1
ATOM 686 C CA . ALA A 1 94 ? 4.490 9.132 4.198 1.00 81.75 94 ALA A CA 1
ATOM 687 C C . ALA A 1 94 ? 5.504 8.142 3.606 1.00 81.75 94 ALA A C 1
ATOM 689 O O . ALA A 1 94 ? 6.273 8.512 2.724 1.00 81.75 94 ALA A O 1
ATOM 690 N N . LEU A 1 95 ? 5.448 6.867 4.008 1.00 75.75 95 LEU A N 1
ATOM 691 C CA . LEU A 1 95 ? 6.305 5.815 3.452 1.00 75.75 95 LEU A CA 1
ATOM 692 C C . LEU A 1 95 ? 6.100 5.648 1.941 1.00 75.75 95 LEU A C 1
ATOM 694 O O . LEU A 1 95 ? 7.073 5.588 1.196 1.00 75.75 95 LEU A O 1
ATOM 698 N N . ALA A 1 96 ? 4.847 5.632 1.479 1.00 78.56 96 ALA A N 1
ATOM 699 C CA . ALA A 1 96 ? 4.540 5.583 0.050 1.00 78.56 96 ALA A CA 1
ATOM 700 C C . ALA A 1 96 ? 5.071 6.819 -0.702 1.00 78.56 96 ALA A C 1
ATOM 702 O O . ALA A 1 96 ? 5.608 6.688 -1.798 1.00 78.56 96 ALA A O 1
ATOM 703 N N . GLY A 1 97 ? 4.969 8.008 -0.101 1.00 80.88 97 GLY A N 1
ATOM 704 C CA . GLY A 1 97 ? 5.520 9.245 -0.651 1.00 80.88 97 GLY A CA 1
ATOM 705 C C . GLY A 1 97 ? 7.040 9.189 -0.797 1.00 80.88 97 GLY A C 1
ATOM 706 O O . GLY A 1 97 ? 7.555 9.506 -1.863 1.00 80.88 97 GLY A O 1
ATOM 707 N N . VAL A 1 98 ? 7.749 8.710 0.228 1.00 80.75 98 VAL A N 1
ATOM 708 C CA . VAL A 1 98 ? 9.209 8.520 0.186 1.00 80.75 98 VAL A CA 1
ATOM 709 C C . VAL A 1 98 ? 9.603 7.506 -0.889 1.00 80.75 98 VAL A C 1
ATOM 711 O O . VAL A 1 98 ? 10.528 7.763 -1.655 1.00 80.75 98 VAL A O 1
ATOM 714 N N . MET A 1 99 ? 8.882 6.385 -0.998 1.00 76.69 99 MET A N 1
ATOM 715 C CA . MET A 1 99 ? 9.122 5.388 -2.048 1.00 76.69 99 MET A CA 1
ATOM 716 C C . MET A 1 99 ? 8.956 5.983 -3.451 1.00 76.69 99 MET A C 1
ATOM 718 O O . MET A 1 99 ? 9.818 5.788 -4.305 1.00 76.69 99 MET A O 1
ATOM 722 N N . ASN A 1 100 ? 7.881 6.741 -3.678 1.00 83.38 100 ASN A N 1
ATOM 723 C CA . ASN A 1 100 ? 7.633 7.391 -4.964 1.00 83.38 100 ASN A CA 1
ATOM 724 C C . ASN A 1 100 ? 8.671 8.479 -5.265 1.00 83.38 100 ASN A C 1
ATOM 726 O O . ASN A 1 100 ? 9.149 8.562 -6.391 1.00 83.38 100 ASN A O 1
ATOM 730 N N . ALA A 1 101 ? 9.066 9.279 -4.271 1.00 81.12 101 ALA A N 1
ATOM 731 C CA . ALA A 1 101 ? 10.098 10.301 -4.435 1.00 81.12 101 ALA A CA 1
ATOM 732 C C . ALA A 1 101 ? 11.457 9.686 -4.802 1.00 81.12 101 ALA A C 1
ATOM 734 O O . ALA A 1 101 ? 12.119 10.166 -5.719 1.00 81.12 101 ALA A O 1
ATOM 735 N N . ALA A 1 102 ? 11.843 8.587 -4.145 1.00 81.38 102 ALA A N 1
ATOM 736 C CA . ALA A 1 102 ? 13.054 7.846 -4.485 1.00 81.38 102 ALA A CA 1
ATOM 737 C C . ALA A 1 102 ? 12.995 7.280 -5.914 1.00 81.38 102 ALA A C 1
ATOM 739 O O . ALA A 1 102 ? 13.970 7.389 -6.653 1.00 81.38 102 ALA A O 1
ATOM 740 N N . ALA A 1 103 ? 11.848 6.732 -6.330 1.00 78.81 103 ALA A N 1
ATOM 741 C CA . ALA A 1 103 ? 11.659 6.257 -7.699 1.00 78.81 103 ALA A CA 1
ATOM 742 C C . ALA A 1 103 ? 11.819 7.395 -8.719 1.00 78.81 103 ALA A C 1
ATOM 744 O O . ALA A 1 103 ? 12.570 7.246 -9.679 1.00 78.81 103 ALA A O 1
ATOM 745 N N . VAL A 1 104 ? 11.188 8.552 -8.487 1.00 81.06 104 VAL A N 1
ATOM 746 C CA . VAL A 1 104 ? 11.349 9.732 -9.352 1.00 81.06 104 VAL A CA 1
ATOM 747 C C . VAL A 1 104 ? 12.814 10.166 -9.419 1.00 81.06 104 VAL A C 1
ATOM 749 O O . VAL A 1 104 ? 13.313 10.397 -10.514 1.00 81.06 104 VAL A O 1
ATOM 752 N N . ALA A 1 105 ? 13.525 10.220 -8.290 1.00 84.06 105 ALA A N 1
ATOM 753 C CA . ALA A 1 105 ? 14.937 10.604 -8.263 1.00 84.06 105 ALA A CA 1
ATOM 754 C C . ALA A 1 105 ? 15.825 9.669 -9.105 1.00 84.06 105 ALA A C 1
ATOM 756 O O . ALA A 1 105 ? 16.704 10.143 -9.818 1.00 84.06 105 ALA A O 1
ATOM 757 N N . ILE A 1 106 ? 15.572 8.356 -9.060 1.00 81.06 106 ILE A N 1
ATOM 758 C CA . ILE A 1 106 ? 16.294 7.360 -9.868 1.00 81.06 106 ILE A CA 1
ATOM 759 C C . ILE A 1 106 ? 15.940 7.489 -11.355 1.00 81.06 106 ILE A C 1
ATOM 761 O O . ILE A 1 106 ? 16.814 7.406 -12.212 1.00 81.06 106 ILE A O 1
ATOM 765 N N . PHE A 1 107 ? 14.663 7.684 -11.686 1.00 77.62 107 PHE A N 1
ATOM 766 C CA . PHE A 1 107 ? 14.237 7.769 -13.083 1.00 77.62 107 PHE A CA 1
ATOM 767 C C . PHE A 1 107 ? 14.674 9.074 -13.750 1.00 77.62 107 PHE A C 1
ATOM 769 O O . PHE A 1 107 ? 15.075 9.040 -14.905 1.00 77.62 107 PHE A O 1
ATOM 776 N N . VAL A 1 108 ? 14.672 10.202 -13.037 1.00 83.75 108 VAL A N 1
ATOM 777 C CA . VAL A 1 108 ? 15.138 11.498 -13.567 1.00 83.75 108 VAL A CA 1
ATOM 778 C C . VAL A 1 108 ? 16.620 11.479 -13.938 1.00 83.75 108 VAL A C 1
ATOM 780 O O . VAL A 1 108 ? 17.019 12.180 -14.865 1.00 83.75 108 VAL A O 1
ATOM 783 N N . THR A 1 109 ? 17.433 10.656 -13.274 1.00 81.94 109 THR A N 1
ATOM 784 C CA . THR A 1 109 ? 18.854 10.479 -13.611 1.00 81.94 109 THR A CA 1
ATOM 785 C C . THR A 1 109 ? 19.106 9.370 -14.638 1.00 81.94 109 THR A C 1
ATOM 787 O O . THR A 1 109 ? 20.245 9.175 -15.060 1.00 81.94 109 THR A O 1
ATOM 790 N N . SER A 1 110 ? 18.067 8.651 -15.075 1.00 81.25 110 SER A N 1
ATOM 791 C CA . SER A 1 110 ? 18.173 7.569 -16.055 1.00 81.25 110 SER A CA 1
ATOM 792 C C . SER A 1 110 ? 18.022 8.082 -17.487 1.00 81.25 110 SER A C 1
ATOM 794 O O . SER A 1 110 ? 17.098 8.830 -17.804 1.00 81.25 110 SER A O 1
ATOM 796 N N . SER A 1 111 ? 18.863 7.587 -18.398 1.00 80.44 111 SER A N 1
ATOM 797 C CA . SER A 1 111 ? 18.741 7.837 -19.843 1.00 80.44 111 SER A CA 1
ATOM 798 C C . SER A 1 111 ? 17.489 7.213 -20.475 1.00 80.44 111 SER A C 1
ATOM 800 O O . SER A 1 111 ? 17.167 7.520 -21.619 1.00 80.44 111 SER A O 1
ATOM 802 N N . MET A 1 112 ? 16.771 6.353 -19.745 1.00 77.38 112 MET A N 1
ATOM 803 C CA . MET A 1 112 ? 15.537 5.706 -20.204 1.00 77.38 112 MET A CA 1
ATOM 804 C C . MET A 1 112 ? 14.271 6.536 -19.925 1.00 77.38 112 MET A C 1
ATOM 806 O O . MET A 1 112 ? 13.164 6.098 -20.253 1.00 77.38 112 MET A O 1
ATOM 810 N N . LEU A 1 113 ? 14.398 7.716 -19.305 1.00 81.94 113 LEU A N 1
ATOM 811 C CA . LEU A 1 113 ? 13.257 8.578 -19.014 1.00 81.94 113 LEU A CA 1
ATOM 812 C C . LEU A 1 113 ? 12.805 9.341 -20.259 1.00 81.94 113 LEU A C 1
ATOM 814 O O . LEU A 1 113 ? 13.462 10.272 -20.721 1.00 81.94 113 LEU A O 1
ATOM 818 N N . HIS A 1 114 ? 11.612 9.006 -20.736 1.00 88.75 114 HIS A N 1
ATOM 819 C CA . HIS A 1 114 ? 10.948 9.773 -21.776 1.00 88.75 114 HIS A CA 1
ATOM 820 C C . HIS A 1 114 ? 10.034 10.826 -21.131 1.00 88.75 114 HIS A C 1
ATOM 822 O O . HIS A 1 114 ? 9.034 10.513 -20.479 1.00 88.75 114 HIS A O 1
ATOM 828 N N . TRP A 1 115 ? 10.413 12.100 -21.261 1.00 87.56 115 TRP A N 1
ATOM 829 C CA . TRP A 1 115 ? 9.783 13.214 -20.541 1.00 87.56 115 TRP A CA 1
ATOM 830 C C . TRP A 1 115 ? 8.309 13.422 -20.883 1.00 87.56 115 TRP A C 1
ATOM 832 O O . TRP A 1 115 ? 7.524 13.809 -20.017 1.00 87.56 115 TRP A O 1
ATOM 842 N N . ARG A 1 116 ? 7.909 13.148 -22.127 1.00 90.62 116 ARG A N 1
ATOM 843 C CA . ARG A 1 116 ? 6.521 13.320 -22.564 1.00 90.62 116 ARG A CA 1
ATOM 84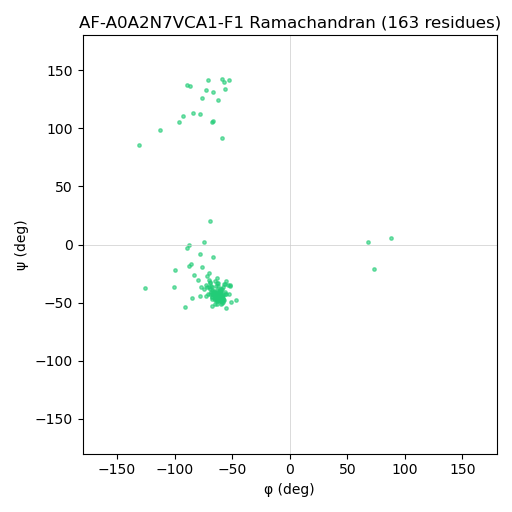4 C C . ARG A 1 116 ? 5.607 12.314 -21.868 1.00 90.62 116 ARG A C 1
ATOM 846 O O . ARG A 1 116 ? 4.581 12.692 -21.311 1.00 90.62 116 ARG A O 1
ATOM 853 N N . GLU A 1 117 ? 6.013 11.055 -21.845 1.00 86.88 117 GLU A N 1
ATOM 854 C CA . GLU A 1 117 ? 5.351 9.944 -21.174 1.00 86.88 117 GLU A CA 1
ATOM 855 C C . GLU A 1 117 ? 5.316 10.193 -19.667 1.00 86.88 117 GLU A C 1
ATOM 857 O O . GLU A 1 117 ? 4.265 10.046 -19.050 1.00 86.88 117 GLU A O 1
ATOM 862 N N . ALA A 1 118 ? 6.426 10.652 -19.082 1.00 85.12 118 ALA A N 1
ATOM 863 C CA . ALA A 1 118 ? 6.500 10.989 -17.665 1.00 85.12 118 ALA A CA 1
ATOM 864 C C . ALA A 1 118 ? 5.516 12.103 -17.271 1.00 85.12 118 ALA A C 1
ATOM 866 O O . ALA A 1 118 ? 4.832 11.984 -16.256 1.00 85.12 118 ALA A O 1
ATOM 867 N N . ILE A 1 119 ? 5.396 13.163 -18.080 1.00 89.69 119 ILE A N 1
ATOM 868 C CA . ILE A 1 119 ? 4.454 14.264 -17.829 1.00 89.69 119 ILE A CA 1
ATOM 869 C C . ILE A 1 119 ? 3.006 13.791 -17.981 1.00 89.69 119 ILE A C 1
ATOM 871 O O . ILE A 1 119 ? 2.169 14.094 -17.129 1.00 89.69 119 ILE A O 1
ATOM 875 N N . VAL A 1 120 ? 2.691 13.030 -19.032 1.00 92.94 120 VAL A N 1
ATOM 876 C CA . VAL A 1 120 ? 1.337 12.496 -19.254 1.00 92.94 120 VAL A CA 1
ATOM 877 C C . VAL A 1 120 ? 0.933 11.546 -18.123 1.00 92.94 120 VAL A C 1
ATOM 879 O O . VAL A 1 120 ? -0.152 11.679 -17.560 1.00 92.94 120 VAL A O 1
ATOM 882 N N . LEU A 1 121 ? 1.820 10.630 -17.729 1.00 87.75 121 LEU A N 1
ATOM 883 C CA . LEU A 1 121 ? 1.576 9.709 -16.619 1.00 87.75 121 LEU A CA 1
ATOM 884 C C . LEU A 1 121 ? 1.473 10.450 -15.285 1.00 87.75 121 LEU A C 1
ATOM 886 O O . LEU A 1 121 ? 0.571 10.170 -14.499 1.00 87.75 121 LEU A O 1
ATOM 890 N N . GLY A 1 122 ? 2.360 11.414 -15.035 1.00 86.81 122 GLY A N 1
ATOM 891 C CA . GLY A 1 122 ? 2.376 12.200 -13.806 1.00 86.81 122 GLY A CA 1
ATOM 892 C C . GLY A 1 122 ? 1.112 13.041 -13.637 1.00 86.81 122 GLY A C 1
ATOM 893 O O . GLY A 1 122 ? 0.466 12.986 -12.592 1.00 86.81 122 GLY A O 1
ATOM 894 N N . THR A 1 123 ? 0.705 13.769 -14.678 1.00 91.44 123 THR A N 1
ATOM 895 C CA . THR A 1 123 ? -0.534 14.564 -14.659 1.00 91.44 123 THR A CA 1
ATOM 896 C C . THR A 1 123 ? -1.772 13.681 -14.523 1.00 91.44 123 THR A C 1
ATOM 898 O O . THR A 1 123 ? -2.639 13.981 -13.702 1.00 91.44 123 THR A O 1
ATOM 901 N N . GLY A 1 124 ? -1.826 12.549 -15.233 1.00 91.88 124 GLY A N 1
ATOM 902 C CA . GLY A 1 124 ? -2.897 11.562 -15.090 1.00 91.88 124 GLY A CA 1
ATOM 903 C C . GLY A 1 124 ? -2.976 10.968 -13.680 1.00 91.88 124 GLY A C 1
ATOM 904 O O . GLY A 1 124 ? -4.064 10.869 -13.113 1.00 91.88 124 GLY A O 1
ATOM 905 N N . ALA A 1 125 ? -1.835 10.639 -13.070 1.00 85.19 125 ALA A N 1
ATOM 906 C CA . ALA A 1 125 ? -1.768 10.121 -11.705 1.00 85.19 125 ALA A CA 1
ATOM 907 C C . ALA A 1 125 ? -2.218 11.158 -10.665 1.00 85.19 125 ALA A C 1
ATOM 909 O O . ALA A 1 125 ? -2.946 10.811 -9.735 1.00 85.19 125 ALA A O 1
ATOM 910 N N . ILE A 1 126 ? -1.838 12.432 -10.827 1.00 88.75 126 ILE A N 1
ATOM 911 C CA . ILE A 1 126 ? -2.285 13.525 -9.950 1.00 88.75 126 ILE A CA 1
ATOM 912 C C . ILE A 1 126 ? -3.795 13.730 -10.090 1.00 88.75 126 ILE A C 1
ATOM 914 O O . ILE A 1 126 ? -4.509 13.725 -9.086 1.00 88.75 126 ILE A O 1
ATOM 918 N N . ALA A 1 127 ? -4.295 13.865 -11.321 1.00 92.12 127 ALA A N 1
ATOM 919 C CA . ALA A 1 127 ? -5.717 14.060 -11.586 1.00 92.12 127 ALA A CA 1
ATOM 920 C C . ALA A 1 127 ? -6.551 12.884 -11.056 1.00 92.12 127 ALA A C 1
ATOM 922 O O . ALA A 1 127 ? -7.524 13.091 -10.330 1.00 92.12 127 ALA A O 1
ATOM 923 N N . GLY A 1 128 ? -6.128 11.650 -11.341 1.00 88.44 128 GLY A N 1
ATOM 924 C CA . GLY A 1 128 ? -6.761 10.433 -10.840 1.00 88.44 128 GLY A CA 1
ATOM 925 C C . GLY A 1 128 ? -6.696 10.311 -9.317 1.00 88.44 128 GLY A C 1
ATOM 926 O O . GLY A 1 128 ? -7.679 9.924 -8.692 1.00 88.44 128 GLY A O 1
ATOM 927 N N . GLY A 1 129 ? -5.579 10.700 -8.697 1.00 84.88 129 GLY A N 1
ATOM 928 C CA . GLY A 1 129 ? -5.424 10.723 -7.243 1.00 84.88 129 GLY A CA 1
ATOM 929 C C . GLY A 1 129 ? -6.378 11.709 -6.567 1.00 84.88 129 GLY A C 1
ATOM 930 O O . GLY A 1 129 ? -7.068 11.346 -5.613 1.00 84.88 129 GLY A O 1
ATOM 931 N N . LEU A 1 130 ? -6.475 12.936 -7.087 1.00 88.62 130 LEU A N 1
ATOM 932 C CA . LEU A 1 130 ? -7.394 13.961 -6.584 1.00 88.62 130 LEU A CA 1
ATOM 933 C C . LEU A 1 130 ? -8.859 13.558 -6.791 1.00 88.62 130 LEU A C 1
ATOM 935 O O . LEU A 1 130 ? -9.651 13.614 -5.846 1.00 88.62 130 LEU A O 1
ATOM 939 N N . ALA A 1 131 ? -9.207 13.095 -7.995 1.00 88.44 131 ALA A N 1
ATOM 940 C CA . ALA A 1 131 ? -10.543 12.599 -8.314 1.00 88.44 131 ALA A CA 1
ATOM 941 C C . ALA A 1 131 ? -10.917 11.396 -7.438 1.00 88.44 131 ALA A C 1
ATOM 943 O O . ALA A 1 131 ? -12.031 11.326 -6.923 1.00 88.44 131 ALA A O 1
ATOM 944 N N . GLY A 1 132 ? -9.969 10.489 -7.195 1.00 84.25 132 GLY A N 1
ATOM 945 C CA . GLY A 1 132 ? -10.132 9.341 -6.312 1.00 84.25 132 GLY A CA 1
ATOM 946 C C . GLY A 1 132 ? -10.426 9.758 -4.875 1.00 84.25 132 GLY A C 1
ATOM 947 O O . GLY A 1 132 ? -11.399 9.282 -4.296 1.00 84.25 132 GLY A O 1
ATOM 948 N N . VAL A 1 133 ? -9.652 10.691 -4.306 1.00 84.44 133 VAL A N 1
ATOM 949 C CA . VAL A 1 133 ? -9.900 11.234 -2.955 1.00 84.44 133 VAL A CA 1
ATOM 950 C C . VAL A 1 133 ? -11.265 11.915 -2.871 1.00 84.44 133 VAL A C 1
ATOM 952 O O . VAL A 1 133 ? -11.971 11.758 -1.874 1.00 84.44 133 VAL A O 1
ATOM 955 N N . TRP A 1 134 ? -11.649 12.664 -3.902 1.00 87.12 134 TRP A N 1
ATOM 956 C CA . TRP A 1 134 ? -12.957 13.306 -3.964 1.00 87.12 134 TRP A CA 1
ATOM 957 C C . TRP A 1 134 ? -14.097 12.278 -4.020 1.00 87.12 134 TRP A C 1
ATOM 959 O O . TRP A 1 134 ? -15.039 12.366 -3.229 1.00 87.12 134 TRP A O 1
ATOM 969 N N . ALA A 1 135 ? -13.982 11.258 -4.873 1.00 85.88 135 ALA A N 1
ATOM 970 C CA . ALA A 1 135 ? -14.964 10.183 -4.999 1.00 85.88 135 ALA A CA 1
ATOM 971 C C . ALA A 1 135 ? -15.081 9.362 -3.703 1.00 85.88 135 ALA A C 1
ATOM 973 O O . ALA A 1 135 ? -16.186 9.089 -3.236 1.00 85.88 135 ALA A O 1
ATOM 974 N N . LEU A 1 136 ? -13.951 9.053 -3.058 1.00 82.06 136 LEU A N 1
ATOM 975 C CA . LEU A 1 136 ? -13.884 8.357 -1.767 1.00 82.06 136 LEU A CA 1
ATOM 976 C C . LEU A 1 136 ? -14.694 9.054 -0.665 1.00 82.06 136 LEU A C 1
ATOM 978 O O . LEU A 1 136 ? -15.228 8.377 0.207 1.00 82.06 136 LEU A O 1
ATOM 982 N N . ARG A 1 137 ? -14.820 10.388 -0.702 1.00 81.62 137 ARG A N 1
ATOM 983 C CA . ARG A 1 137 ? -15.629 11.152 0.268 1.00 81.62 137 ARG A CA 1
ATOM 984 C C . ARG A 1 137 ? -17.136 11.066 0.013 1.00 81.62 137 ARG A C 1
ATOM 986 O O . ARG A 1 137 ? -17.910 11.388 0.908 1.00 81.62 137 ARG A O 1
ATOM 993 N N . ARG A 1 138 ? -17.555 10.691 -1.199 1.00 84.38 138 ARG A N 1
ATOM 994 C CA . ARG A 1 138 ? -18.966 10.614 -1.617 1.00 84.38 138 ARG A CA 1
ATOM 995 C C . ARG A 1 138 ? -19.521 9.190 -1.572 1.00 84.38 138 ARG A C 1
ATOM 997 O O . ARG A 1 138 ? -20.733 9.016 -1.491 1.00 84.38 138 ARG A O 1
ATOM 1004 N N . VAL A 1 139 ? -18.656 8.181 -1.628 1.00 84.12 139 VAL A N 1
ATO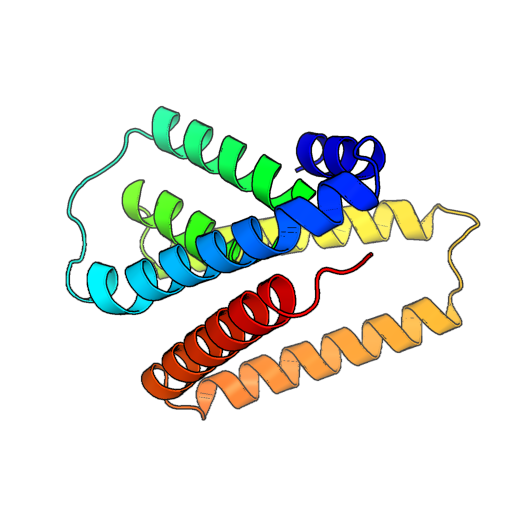M 1005 C CA . VAL A 1 139 ? -19.048 6.768 -1.621 1.00 84.12 139 VAL A CA 1
ATOM 1006 C C . VAL A 1 139 ? -19.205 6.262 -0.187 1.00 84.12 139 VAL A C 1
ATOM 1008 O O . VAL A 1 139 ? -18.363 6.509 0.674 1.00 84.12 139 VAL A O 1
ATOM 1011 N N . ASN A 1 140 ? -20.273 5.502 0.069 1.00 85.06 140 ASN A N 1
ATOM 1012 C CA . ASN A 1 140 ? -20.442 4.812 1.343 1.00 85.06 140 ASN A CA 1
ATOM 1013 C C . ASN A 1 140 ? -19.302 3.802 1.537 1.00 85.06 140 ASN A C 1
ATOM 1015 O O . ASN A 1 140 ? -19.099 2.898 0.726 1.00 85.06 140 ASN A O 1
ATOM 1019 N N . GLU A 1 141 ? -18.586 3.928 2.649 1.00 77.44 141 GLU A N 1
ATOM 1020 C CA . GLU A 1 141 ? -17.422 3.104 2.949 1.00 77.44 141 GLU A CA 1
ATOM 1021 C C . GLU A 1 141 ? -17.723 1.595 2.934 1.00 77.44 141 GLU A C 1
ATOM 1023 O O . GLU A 1 141 ? -16.886 0.797 2.506 1.00 77.44 141 GLU A O 1
ATOM 1028 N N . ARG A 1 142 ? -18.929 1.184 3.353 1.00 79.69 142 ARG A N 1
ATOM 1029 C CA . ARG A 1 142 ? -19.348 -0.224 3.299 1.00 79.69 142 ARG A CA 1
ATOM 1030 C C . ARG A 1 142 ? -19.465 -0.713 1.852 1.00 79.69 142 ARG A C 1
ATOM 1032 O O . ARG A 1 142 ? -19.000 -1.811 1.561 1.00 79.69 142 ARG A O 1
ATOM 1039 N N . VAL A 1 143 ? -20.018 0.103 0.952 1.00 84.81 143 VAL A N 1
ATOM 1040 C CA . VAL A 1 143 ? -20.155 -0.224 -0.480 1.00 84.81 143 VAL A CA 1
ATOM 1041 C C . VAL A 1 143 ? -18.782 -0.359 -1.132 1.00 84.81 143 VAL A C 1
ATOM 1043 O O . VAL A 1 143 ? -18.529 -1.343 -1.821 1.00 84.81 143 VAL A O 1
ATOM 1046 N N . LEU A 1 144 ? -17.866 0.570 -0.846 1.00 81.88 144 LEU A N 1
ATOM 1047 C CA . LEU A 1 144 ? -16.499 0.516 -1.363 1.00 81.88 144 LEU A CA 1
ATOM 1048 C C . LEU A 1 144 ? -15.777 -0.774 -0.943 1.00 81.88 144 LEU A C 1
ATOM 1050 O O . LEU A 1 144 ? -15.130 -1.421 -1.763 1.00 81.88 144 LEU A O 1
ATOM 1054 N N . ARG A 1 145 ? -15.906 -1.174 0.327 1.00 80.88 145 ARG A N 1
ATOM 1055 C CA . ARG A 1 145 ? -15.291 -2.409 0.840 1.00 80.88 145 ARG A CA 1
ATOM 1056 C C . ARG A 1 145 ? -15.856 -3.655 0.171 1.00 80.88 145 ARG A C 1
ATOM 1058 O O . ARG A 1 145 ? -15.079 -4.520 -0.216 1.00 80.88 145 ARG A O 1
ATOM 1065 N N . ILE A 1 146 ? -17.180 -3.734 0.023 1.00 84.50 146 ILE A N 1
ATOM 1066 C CA . ILE A 1 146 ? -17.836 -4.850 -0.673 1.00 84.50 146 ILE A CA 1
ATOM 1067 C C . ILE A 1 146 ? -17.340 -4.921 -2.117 1.00 84.50 146 ILE A C 1
ATOM 1069 O O . ILE A 1 146 ? -16.912 -5.985 -2.547 1.00 84.50 146 ILE A O 1
ATOM 1073 N N . ALA A 1 147 ? -17.299 -3.791 -2.831 1.00 85.31 147 ALA A N 1
ATOM 1074 C CA . ALA A 1 147 ? -16.815 -3.743 -4.208 1.00 85.31 147 ALA A CA 1
ATOM 1075 C C . ALA A 1 147 ? -15.373 -4.262 -4.339 1.00 85.31 147 ALA A C 1
ATOM 1077 O O . ALA A 1 147 ? -15.106 -5.101 -5.195 1.00 85.31 147 ALA A O 1
ATOM 1078 N N . ILE A 1 148 ? -14.458 -3.831 -3.462 1.00 82.25 148 ILE A N 1
ATOM 1079 C CA . ILE A 1 148 ? -13.064 -4.306 -3.474 1.00 82.25 148 ILE A CA 1
ATOM 1080 C C . ILE A 1 148 ? -12.995 -5.822 -3.221 1.00 82.25 148 ILE A C 1
ATOM 1082 O O . ILE A 1 148 ? -12.249 -6.510 -3.915 1.00 82.25 148 ILE A O 1
ATOM 1086 N N . VAL A 1 149 ? -13.773 -6.361 -2.271 1.00 85.00 149 VAL A N 1
ATOM 1087 C CA . VAL A 1 149 ? -13.811 -7.815 -2.024 1.00 85.00 149 VAL A CA 1
ATOM 1088 C C . VAL A 1 149 ? -14.388 -8.563 -3.224 1.00 85.00 149 VAL A C 1
ATOM 1090 O O . VAL A 1 149 ? -13.793 -9.546 -3.650 1.00 85.00 149 VAL A O 1
ATOM 1093 N N . CYS A 1 150 ? -15.494 -8.097 -3.806 1.00 87.81 150 CYS A N 1
ATOM 1094 C CA . CYS A 1 150 ? -16.099 -8.716 -4.986 1.00 87.81 150 CYS A CA 1
ATOM 1095 C C . CYS A 1 150 ? -15.129 -8.750 -6.171 1.00 87.81 150 CYS A C 1
ATOM 1097 O O . CYS A 1 150 ? -14.997 -9.789 -6.810 1.00 87.81 150 CYS A O 1
ATOM 1099 N N . ILE A 1 151 ? -14.414 -7.650 -6.431 1.00 86.62 151 ILE A N 1
ATOM 1100 C CA . ILE A 1 151 ? -13.388 -7.591 -7.480 1.00 86.62 151 ILE A CA 1
ATOM 1101 C C . ILE A 1 151 ? -12.244 -8.556 -7.161 1.00 86.62 151 ILE A C 1
ATOM 1103 O O . ILE A 1 151 ? -11.835 -9.313 -8.035 1.00 86.62 151 ILE A O 1
ATOM 1107 N N . GLY A 1 152 ? -11.749 -8.569 -5.920 1.00 82.44 152 GLY A N 1
ATOM 1108 C CA . GLY A 1 152 ? -10.691 -9.484 -5.490 1.00 82.44 152 GLY A CA 1
ATOM 1109 C C . GLY A 1 152 ? -11.073 -10.951 -5.692 1.00 82.44 152 GLY A C 1
ATOM 1110 O O . GLY A 1 152 ? -10.323 -11.700 -6.309 1.00 82.44 152 GLY A O 1
ATOM 1111 N N . VAL A 1 153 ? -12.279 -11.340 -5.267 1.00 86.12 153 VAL A N 1
ATOM 1112 C CA . VAL A 1 153 ? -12.821 -12.693 -5.463 1.00 86.12 153 VAL A CA 1
ATOM 1113 C C . VAL A 1 153 ? -12.989 -13.009 -6.948 1.00 86.12 153 VAL A C 1
ATOM 1115 O O . VAL A 1 153 ? -12.570 -14.078 -7.383 1.00 86.12 153 VAL A O 1
ATOM 1118 N N . ALA A 1 154 ? -13.551 -12.093 -7.740 1.00 87.62 154 ALA A N 1
ATOM 1119 C CA . ALA A 1 154 ? -13.727 -12.289 -9.178 1.00 87.62 154 ALA A CA 1
ATOM 1120 C C . ALA A 1 154 ? -12.384 -12.483 -9.897 1.00 87.62 154 ALA A C 1
ATOM 1122 O O . ALA A 1 154 ? -12.259 -13.379 -10.728 1.00 87.62 154 ALA A O 1
ATOM 1123 N N . LEU A 1 155 ? -11.365 -11.693 -9.542 1.00 83.00 155 LEU A N 1
ATOM 1124 C CA . LEU A 1 155 ? -10.009 -11.842 -10.066 1.00 83.00 155 LEU A CA 1
ATOM 1125 C C . LEU A 1 155 ? -9.392 -13.171 -9.644 1.00 83.00 155 LEU A C 1
ATOM 1127 O O . LEU A 1 155 ? -8.835 -13.861 -10.489 1.00 83.00 155 LEU A O 1
ATOM 1131 N N . THR A 1 156 ? -9.516 -13.560 -8.372 1.00 82.62 156 THR A N 1
ATOM 1132 C CA . THR A 1 156 ? -9.056 -14.871 -7.906 1.00 82.62 156 THR A CA 1
ATOM 1133 C C . THR A 1 156 ? -9.700 -15.985 -8.725 1.00 82.62 156 THR A C 1
ATOM 1135 O O . THR A 1 156 ? -8.985 -16.780 -9.326 1.00 82.62 156 THR A O 1
ATOM 1138 N N . VAL A 1 157 ? -11.032 -16.018 -8.814 1.00 85.69 157 VAL A N 1
ATOM 1139 C CA . VAL A 1 157 ? -11.761 -17.041 -9.577 1.00 85.69 157 VAL A CA 1
ATOM 1140 C C . VAL A 1 157 ? -11.328 -17.037 -11.044 1.00 85.69 157 VAL A C 1
ATOM 1142 O O . VAL A 1 157 ? -10.993 -18.088 -11.580 1.00 85.69 157 VAL A O 1
ATOM 1145 N N . GLY A 1 158 ? -11.251 -15.867 -11.682 1.00 82.69 158 GLY A N 1
ATOM 1146 C CA . GLY A 1 158 ? -10.817 -15.740 -13.074 1.00 82.69 158 GLY A CA 1
ATOM 1147 C C . GLY A 1 158 ? -9.397 -16.258 -13.316 1.00 82.69 158 GLY A C 1
ATOM 1148 O O . GLY A 1 158 ? -9.166 -16.970 -14.289 1.00 82.69 158 GLY A O 1
ATOM 1149 N N . LEU A 1 159 ? -8.464 -15.967 -12.409 1.00 81.25 159 LEU A N 1
ATOM 1150 C CA . LEU A 1 159 ? -7.075 -16.428 -12.486 1.00 81.25 159 LEU A CA 1
ATOM 1151 C C . LEU A 1 159 ? -6.933 -17.938 -12.261 1.00 81.25 159 LEU A C 1
ATOM 1153 O O . LEU A 1 159 ? -6.057 -18.560 -12.856 1.00 81.25 159 LEU A O 1
ATOM 1157 N N . PHE A 1 160 ? -7.787 -18.535 -11.426 1.00 81.81 160 PHE A N 1
ATOM 1158 C CA . PHE A 1 160 ? -7.847 -19.990 -11.260 1.00 81.81 160 PHE A CA 1
ATOM 1159 C C . PHE A 1 160 ? -8.490 -20.688 -12.470 1.00 81.81 160 PHE A C 1
ATOM 1161 O O . PHE A 1 160 ? -8.069 -21.786 -12.823 1.00 81.81 160 PHE A O 1
ATOM 1168 N N . LEU A 1 161 ? -9.479 -20.060 -13.120 1.00 82.38 161 LEU A N 1
ATOM 1169 C CA . LEU A 1 161 ? -10.162 -20.614 -14.297 1.00 82.38 161 LEU A CA 1
ATOM 1170 C C . LEU A 1 161 ? -9.341 -20.491 -15.586 1.00 82.38 161 LEU A C 1
ATOM 1172 O O . LEU A 1 161 ? -9.382 -21.386 -16.427 1.00 82.38 161 LEU A O 1
ATOM 1176 N N . LYS A 1 162 ? -8.597 -19.396 -15.754 1.00 78.19 162 LYS A N 1
ATOM 1177 C CA . LYS A 1 162 ? -7.691 -19.188 -16.885 1.00 78.19 162 LYS A CA 1
ATOM 1178 C C . LYS A 1 162 ? -6.329 -18.728 -16.361 1.00 78.19 162 LYS A C 1
ATOM 1180 O O . LYS A 1 162 ? -6.083 -17.521 -16.283 1.00 78.19 162 LYS A O 1
ATOM 1185 N N . PRO A 1 163 ? -5.450 -19.677 -15.992 1.00 67.75 163 PRO A N 1
ATOM 1186 C CA . PRO A 1 163 ? -4.094 -19.358 -15.577 1.00 67.75 163 PRO A CA 1
ATOM 1187 C C . PRO A 1 163 ? -3.395 -18.572 -16.685 1.00 67.75 163 PRO A C 1
ATOM 1189 O O . PRO A 1 163 ? -3.485 -18.937 -17.856 1.00 67.75 163 PRO A O 1
ATOM 1192 N N . ILE A 1 164 ? -2.716 -17.486 -16.318 1.00 61.75 164 ILE A N 1
ATOM 1193 C CA . ILE A 1 164 ? -1.872 -16.733 -17.247 1.00 61.75 164 ILE A CA 1
ATOM 1194 C C . ILE A 1 164 ? -0.708 -17.669 -17.612 1.00 61.75 164 ILE A C 1
ATOM 1196 O O . ILE A 1 164 ? 0.133 -17.964 -16.764 1.00 61.75 164 ILE A O 1
ATOM 1200 N N . GLY A 1 165 ? -0.717 -18.204 -18.831 1.00 49.56 165 GLY A N 1
ATOM 1201 C CA . GLY A 1 165 ? 0.257 -19.160 -19.356 1.00 49.56 165 GLY A CA 1
ATOM 1202 C C . GLY A 1 165 ? 0.492 -18.904 -20.828 1.00 49.56 165 GLY A C 1
ATOM 1203 O O . GLY A 1 165 ? -0.520 -18.696 -21.536 1.00 49.56 165 GLY A O 1
#

Solvent-accessible surface area (backbone atoms only — not comparable to full-atom values): 8788 Å² total; per-residue (Å²): 56,69,69,14,38,51,48,46,74,71,44,53,68,68,58,49,39,66,44,45,36,57,50,40,43,51,26,31,52,53,43,47,43,53,63,65,52,49,64,76,43,83,65,89,56,68,44,55,68,69,58,34,51,52,52,50,50,54,49,29,26,50,34,32,49,70,46,63,51,38,69,52,53,52,41,50,45,33,35,29,42,63,35,55,68,70,53,24,51,50,52,53,51,51,53,51,48,52,53,50,51,52,50,48,57,56,43,74,74,36,94,84,58,54,66,68,59,51,50,55,51,49,53,50,49,52,53,51,50,54,52,47,58,56,48,60,74,73,49,58,69,69,59,54,53,50,50,53,40,52,51,31,51,51,50,23,54,48,36,70,75,53,62,69,124

Foldseek 3Di:
DVLLLVVQVVDPPQRLLVCVLVLLVVLLVLLLCLQPPVVVDLDPAADAPVVLVVQLVVLVSSCSNHVRNSLSSQLVSCSSNVDDSVVSNVVSVVVVVVVVVVVCVVLVPDPPDDPVVVVVVVVVCVVCVVVVVVVVVVDDPVVVSVVSSVVSVVVSVVCVVDRPD

Organism: NCBI:txid564714

pLDDT: mean 79.57, std 8.34, range [48.91, 92.94]

Radius of gyration: 17.69 Å; Cα contacts (8 Å, |Δi|>4): 122; chains: 1; bounding box: 39×35×45 Å

Secondary structure (DSSP, 8-state):
-HHHHHHHHHS-HHHHHHHHHHHHHHHHHHHHIIIIITTTS-------HHHHHHHHHHHHHHHHHT-TTHHHHHHHHHHHTT--HHHHHHHHHHHHHHHHHHHHHHHHTSTT--HHHHHHHHHHHHHHHHHHHHHHHHS-HHHHHHHHHHHHHHHHHHHHHS---

Sequence (165 aa):
GALGGVLLLVTPSSVFARLVPWLVLFATAVFAWGSFVRRAQEAKTHLSPAVAAFVQFLIAIYGGYFGGGIGFLMMAALTMAGLPTRNAGATKNALAGVMNAAAVAIFVTSSMLHWREAIVLGTGAIAGGLAGVWALRRVNERVLRIAIVCIGVALTVGLFLKPIG

Mean predicted aligned error: 8.27 Å